Protein AF-A0A4Q5QX23-F1 (afdb_monomer_lite)

Radius of gyration: 16.17 Å; chains: 1; bounding box: 40×39×42 Å

Sequence (137 aa):
MLAEAEIDPQRINDAMDRRIRMRQGGMLAQDHFPRLLAKVTGMRVNVLRRRNRYLLLEADVRGTIYREVGRTKCDFLCPGTLSPATQIAARGKALNEVISHGVLGPFMGGVTIESPSDAWDGAVAFNLQPRWQRFGE

Structure (mmCIF, N/CA/C/O backbone):
data_AF-A0A4Q5QX23-F1
#
_entry.id   AF-A0A4Q5QX23-F1
#
loop_
_atom_site.group_PDB
_atom_site.id
_atom_site.type_symbol
_atom_site.label_atom_id
_atom_site.label_alt_id
_atom_site.label_comp_id
_atom_site.label_asym_id
_atom_site.label_entity_id
_atom_site.label_seq_id
_atom_site.pdbx_PDB_ins_code
_atom_site.Cartn_x
_atom_site.Cartn_y
_atom_site.Cartn_z
_atom_site.occupancy
_atom_site.B_iso_or_equiv
_atom_site.auth_seq_id
_atom_site.auth_comp_id
_atom_site.auth_asym_id
_atom_site.auth_atom_id
_atom_site.pdbx_PDB_model_num
ATOM 1 N N . MET A 1 1 ? -9.864 -14.025 -22.621 1.00 34.09 1 MET A N 1
ATOM 2 C CA . MET A 1 1 ? -8.492 -14.432 -22.260 1.00 34.09 1 MET A CA 1
ATOM 3 C C . MET A 1 1 ? -7.659 -13.171 -22.145 1.00 34.09 1 MET A C 1
ATOM 5 O O . MET A 1 1 ? -7.313 -12.594 -23.166 1.00 34.09 1 MET A O 1
ATOM 9 N N . LEU A 1 2 ? -7.454 -12.673 -20.923 1.00 34.34 2 LEU A N 1
ATOM 10 C CA . LEU A 1 2 ? -6.465 -11.627 -20.667 1.00 34.34 2 LEU A CA 1
ATOM 11 C C . LEU A 1 2 ? -5.114 -12.288 -20.916 1.00 34.34 2 LEU A C 1
ATOM 13 O O . LEU A 1 2 ? -4.707 -13.125 -20.118 1.00 34.34 2 LEU A O 1
ATOM 17 N N . ALA A 1 3 ? -4.497 -12.001 -22.064 1.00 39.31 3 ALA A N 1
ATOM 18 C CA . ALA A 1 3 ? -3.101 -12.332 -22.281 1.00 39.31 3 ALA A CA 1
ATOM 19 C C . ALA A 1 3 ? -2.350 -11.804 -21.061 1.00 39.31 3 ALA A C 1
ATOM 21 O O . ALA A 1 3 ? -2.435 -10.607 -20.768 1.00 39.31 3 ALA A O 1
ATOM 22 N N . GLU A 1 4 ? -1.743 -12.717 -20.307 1.00 47.53 4 GLU A N 1
ATOM 23 C CA . GLU A 1 4 ? -0.841 -12.399 -19.216 1.00 47.53 4 GLU A CA 1
ATOM 24 C C . GLU A 1 4 ? 0.088 -11.324 -19.753 1.00 47.53 4 GLU A C 1
ATOM 26 O O . GLU A 1 4 ? 0.879 -11.553 -20.666 1.00 47.53 4 GLU A O 1
ATOM 31 N N . ALA A 1 5 ? -0.070 -10.095 -19.276 1.00 53.62 5 ALA A N 1
ATOM 32 C CA . ALA A 1 5 ? 0.990 -9.144 -19.478 1.00 53.62 5 ALA A CA 1
ATOM 33 C C . ALA A 1 5 ? 2.169 -9.750 -18.732 1.00 53.62 5 ALA A C 1
ATOM 35 O O . ALA A 1 5 ? 2.172 -9.768 -17.500 1.00 53.62 5 ALA A O 1
ATOM 36 N N . GLU A 1 6 ? 3.109 -10.310 -19.484 1.00 64.69 6 GLU A N 1
ATOM 37 C CA . GLU A 1 6 ? 4.372 -10.825 -18.981 1.00 64.69 6 GLU A CA 1
ATOM 38 C C . GLU A 1 6 ? 5.167 -9.640 -18.430 1.00 64.69 6 GLU A C 1
ATOM 40 O O . GLU A 1 6 ? 6.061 -9.063 -19.057 1.00 64.69 6 GLU A O 1
ATOM 45 N N . ILE A 1 7 ? 4.778 -9.201 -17.239 1.00 71.81 7 ILE A N 1
ATOM 46 C CA . ILE A 1 7 ? 5.578 -8.322 -16.416 1.00 71.81 7 ILE A CA 1
ATOM 47 C C . ILE A 1 7 ? 6.711 -9.199 -15.910 1.00 71.81 7 ILE A C 1
ATOM 49 O O . ILE A 1 7 ? 6.602 -9.820 -14.859 1.00 71.81 7 ILE A O 1
ATOM 53 N N . ASP A 1 8 ? 7.781 -9.268 -16.696 1.00 82.94 8 ASP A N 1
ATOM 54 C CA . ASP A 1 8 ? 8.997 -9.969 -16.309 1.00 82.94 8 ASP A CA 1
ATOM 55 C C . ASP A 1 8 ? 9.618 -9.277 -15.077 1.00 82.94 8 ASP A C 1
ATOM 57 O O . ASP A 1 8 ? 10.075 -8.124 -15.175 1.00 82.94 8 ASP A O 1
ATOM 61 N N . PRO A 1 9 ? 9.664 -9.953 -13.912 1.00 81.12 9 PRO A N 1
ATOM 62 C CA . PRO A 1 9 ? 10.258 -9.399 -12.701 1.00 81.12 9 PRO A CA 1
ATOM 63 C C . PRO A 1 9 ? 11.730 -9.014 -12.885 1.00 81.12 9 PRO A C 1
ATOM 65 O O . PRO A 1 9 ? 12.194 -8.048 -12.267 1.00 81.12 9 PRO A O 1
ATOM 68 N N . GLN A 1 10 ? 12.467 -9.712 -13.756 1.00 85.25 10 GLN A N 1
ATOM 69 C CA . GLN A 1 10 ? 13.876 -9.421 -13.999 1.00 85.25 10 GLN A CA 1
ATOM 70 C C . GLN A 1 10 ? 14.056 -8.060 -14.678 1.00 85.25 10 GLN A C 1
ATOM 72 O O . GLN A 1 10 ? 14.926 -7.282 -14.286 1.00 85.25 10 GLN A O 1
ATOM 77 N N . ARG A 1 11 ? 13.168 -7.693 -15.608 1.00 89.06 11 ARG A N 1
ATOM 78 C CA . ARG A 1 11 ? 13.201 -6.369 -16.254 1.00 89.06 11 ARG A CA 1
ATOM 79 C C . ARG A 1 11 ?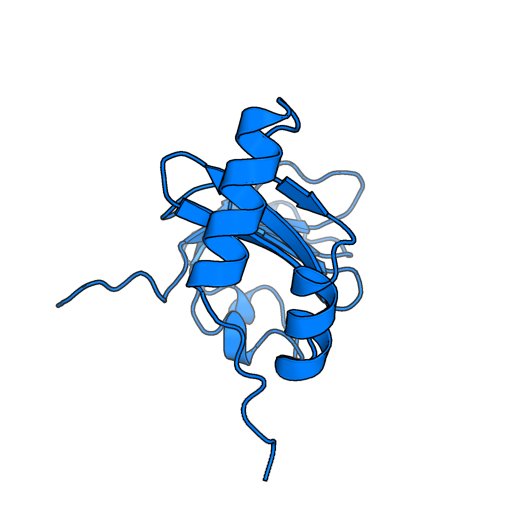 12.966 -5.226 -15.272 1.00 89.06 11 ARG A C 1
ATOM 81 O O . ARG A 1 11 ? 13.596 -4.172 -15.407 1.00 89.06 11 ARG A O 1
ATOM 88 N N . ILE A 1 12 ? 12.084 -5.422 -14.290 1.00 87.94 12 ILE A N 1
ATOM 89 C CA . ILE A 1 12 ? 11.885 -4.454 -13.201 1.00 87.94 12 ILE A CA 1
ATOM 90 C C . ILE A 1 12 ? 13.162 -4.359 -12.366 1.00 87.94 12 ILE A C 1
ATOM 92 O O . ILE A 1 12 ? 13.612 -3.252 -12.055 1.00 87.94 12 ILE A O 1
ATOM 96 N N . ASN A 1 13 ? 13.771 -5.502 -12.039 1.00 88.00 13 ASN A N 1
ATOM 97 C CA . ASN A 1 13 ? 14.998 -5.5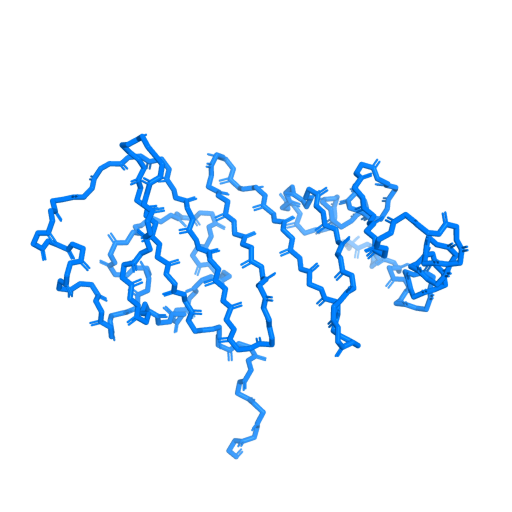35 -11.256 1.00 88.00 13 ASN A CA 1
ATOM 98 C C . ASN A 1 13 ? 16.142 -4.784 -11.946 1.00 88.00 13 ASN A C 1
ATOM 100 O O . ASN A 1 13 ? 16.728 -3.885 -11.340 1.00 88.00 13 ASN A O 1
ATOM 104 N N . ASP A 1 14 ? 16.378 -5.054 -13.226 1.00 90.50 14 ASP A N 1
ATOM 105 C CA . ASP A 1 14 ? 17.420 -4.391 -14.009 1.00 90.50 14 ASP A CA 1
ATOM 106 C C . ASP A 1 14 ? 17.191 -2.878 -14.108 1.00 90.50 14 ASP A C 1
ATOM 108 O O . ASP A 1 14 ? 18.134 -2.081 -14.046 1.00 90.50 14 ASP A O 1
ATOM 112 N N . ALA A 1 15 ? 15.932 -2.454 -14.259 1.00 90.50 15 ALA A N 1
ATOM 113 C CA . ALA A 1 15 ? 15.575 -1.040 -14.284 1.00 90.50 15 ALA A CA 1
ATOM 114 C C . ALA A 1 15 ? 15.870 -0.351 -12.943 1.00 90.50 15 ALA A C 1
ATOM 116 O O . ALA A 1 15 ? 16.431 0.750 -12.934 1.00 90.50 15 ALA A O 1
ATOM 117 N N . MET A 1 16 ? 15.566 -1.009 -11.821 1.00 90.44 16 MET A N 1
ATOM 118 C CA . MET A 1 16 ? 15.918 -0.521 -10.485 1.00 90.44 16 MET A CA 1
ATOM 119 C C . MET A 1 16 ? 17.434 -0.415 -10.306 1.00 90.44 16 MET A C 1
ATOM 121 O O . MET A 1 16 ? 17.926 0.620 -9.853 1.00 90.44 16 MET A O 1
ATOM 125 N N . ASP A 1 17 ? 18.188 -1.434 -10.717 1.00 89.88 17 ASP A N 1
ATOM 126 C CA . ASP A 1 17 ? 19.652 -1.434 -10.616 1.00 89.88 17 ASP A CA 1
ATOM 127 C C . ASP A 1 17 ? 20.295 -0.348 -11.485 1.00 89.88 17 ASP A C 1
ATOM 129 O O . ASP A 1 17 ? 21.276 0.287 -11.085 1.00 89.88 17 ASP A O 1
ATOM 133 N N . ARG A 1 18 ? 19.722 -0.053 -12.658 1.00 89.75 18 ARG A N 1
ATOM 134 C CA . ARG A 1 18 ? 20.110 1.128 -13.447 1.00 89.75 18 ARG A CA 1
ATOM 135 C C . ARG A 1 18 ? 19.849 2.433 -12.685 1.00 89.75 18 ARG A C 1
ATOM 137 O O . ARG A 1 18 ? 20.762 3.248 -12.581 1.00 89.75 18 ARG A O 1
ATOM 144 N N . ARG A 1 19 ? 18.658 2.634 -12.105 1.00 89.19 19 ARG A N 1
ATOM 145 C CA . ARG A 1 19 ? 18.325 3.852 -11.329 1.00 89.19 19 ARG A CA 1
ATOM 146 C C . ARG A 1 19 ? 19.242 4.048 -10.120 1.00 89.19 19 ARG A C 1
ATOM 148 O O . ARG A 1 19 ? 19.661 5.173 -9.851 1.00 89.19 19 ARG A O 1
ATOM 155 N N . ILE A 1 20 ? 19.574 2.971 -9.406 1.00 86.50 20 ILE A N 1
ATOM 156 C CA . ILE A 1 20 ? 20.495 3.010 -8.259 1.00 86.50 20 ILE A CA 1
ATOM 157 C C . ILE A 1 20 ? 21.893 3.440 -8.707 1.00 86.50 20 ILE A C 1
ATOM 159 O O . ILE A 1 20 ? 22.465 4.347 -8.104 1.00 86.50 20 ILE A O 1
ATOM 163 N N . ARG A 1 21 ? 22.415 2.864 -9.800 1.00 87.25 21 ARG A N 1
ATOM 164 C CA . ARG A 1 21 ? 23.710 3.270 -10.377 1.00 87.25 21 ARG A CA 1
ATOM 165 C C . ARG A 1 21 ? 23.735 4.744 -10.783 1.00 87.25 21 ARG A C 1
ATOM 167 O O . ARG A 1 21 ? 24.744 5.410 -10.590 1.00 87.25 21 ARG A O 1
ATOM 174 N N . MET A 1 22 ? 22.606 5.273 -11.254 1.00 86.81 22 MET A N 1
ATOM 175 C CA . MET A 1 22 ? 22.434 6.696 -11.572 1.00 86.81 22 MET A CA 1
ATOM 176 C C . MET A 1 22 ? 22.181 7.589 -10.341 1.00 86.81 22 MET A C 1
ATOM 178 O O . MET A 1 22 ? 21.897 8.772 -10.503 1.00 86.81 22 MET A O 1
ATOM 182 N N . ARG A 1 23 ? 22.254 7.053 -9.113 1.00 81.56 23 ARG A N 1
ATOM 183 C CA . ARG A 1 23 ? 21.961 7.756 -7.846 1.00 81.56 23 ARG A CA 1
ATOM 184 C C . ARG A 1 23 ? 20.543 8.344 -7.757 1.00 81.56 23 ARG A C 1
ATOM 186 O O . ARG A 1 23 ? 20.295 9.257 -6.980 1.00 81.56 23 ARG A O 1
ATOM 193 N N . GLN A 1 24 ? 19.583 7.772 -8.484 1.00 77.69 24 GLN A N 1
ATOM 194 C CA . GLN A 1 24 ? 18.179 8.211 -8.509 1.00 77.69 24 GLN A CA 1
ATOM 195 C C . GLN A 1 24 ? 17.289 7.460 -7.495 1.00 77.69 24 GLN A C 1
ATOM 197 O O . GLN A 1 24 ? 16.084 7.325 -7.687 1.00 77.69 24 GLN A O 1
ATOM 202 N N . GLY A 1 25 ? 17.872 6.920 -6.418 1.00 78.56 25 GLY A N 1
ATOM 203 C CA . GLY A 1 25 ? 17.117 6.400 -5.268 1.00 78.56 25 GLY A CA 1
ATOM 204 C C . GLY A 1 25 ? 16.380 5.064 -5.454 1.00 78.56 25 GLY A C 1
ATOM 205 O O . GLY A 1 25 ? 15.602 4.695 -4.577 1.00 78.56 25 GLY A O 1
ATOM 206 N N . GLY A 1 26 ? 16.616 4.328 -6.551 1.00 84.06 26 GLY A N 1
ATOM 207 C CA . GLY A 1 26 ? 15.999 3.012 -6.786 1.00 84.06 26 GLY A CA 1
ATOM 208 C C . GLY A 1 26 ? 14.474 3.067 -6.873 1.00 84.06 26 GLY A C 1
ATOM 209 O O . GLY A 1 26 ? 13.788 2.220 -6.304 1.00 84.06 26 GLY A O 1
ATOM 210 N N . MET A 1 27 ? 13.951 4.102 -7.530 1.00 90.44 27 MET A N 1
ATOM 211 C CA . MET A 1 27 ? 12.524 4.362 -7.677 1.00 90.44 27 MET A CA 1
ATOM 212 C C . MET A 1 27 ? 12.146 4.432 -9.159 1.00 90.44 27 MET A C 1
ATOM 214 O O . MET A 1 27 ? 12.852 5.053 -9.956 1.00 90.44 27 MET A O 1
ATOM 218 N N . LEU A 1 28 ? 11.020 3.814 -9.510 1.00 89.56 28 LEU A N 1
ATOM 219 C CA . LEU A 1 28 ? 10.389 3.879 -10.825 1.00 89.56 28 LEU A CA 1
ATOM 220 C C . LEU A 1 28 ? 9.033 4.568 -10.661 1.00 89.56 28 LEU A C 1
ATOM 222 O O . LEU A 1 28 ? 8.011 3.920 -10.433 1.00 89.56 28 LEU A O 1
ATOM 226 N N . ALA A 1 29 ? 9.045 5.898 -10.722 1.00 85.62 29 ALA A N 1
ATOM 227 C CA . ALA A 1 29 ? 7.848 6.732 -10.713 1.00 85.62 29 ALA A CA 1
ATOM 228 C C . ALA A 1 29 ? 7.559 7.192 -12.145 1.00 85.62 29 ALA A C 1
ATOM 230 O O . ALA A 1 29 ? 8.476 7.590 -12.862 1.00 85.62 29 ALA A O 1
ATOM 231 N N . GLN A 1 30 ? 6.295 7.124 -12.573 1.00 81.44 30 GLN A N 1
ATOM 232 C CA . GLN A 1 30 ? 5.850 7.493 -13.932 1.00 81.44 30 GLN A CA 1
ATOM 233 C C . GLN A 1 30 ? 6.456 6.670 -15.092 1.00 81.44 30 GLN A C 1
ATOM 235 O O . GLN A 1 30 ? 6.134 6.934 -16.254 1.00 81.44 30 GLN A O 1
ATOM 240 N N . ASP A 1 31 ? 7.270 5.658 -14.783 1.00 85.44 31 ASP A N 1
ATOM 241 C CA . ASP A 1 31 ? 7.854 4.705 -15.725 1.00 85.44 31 ASP A CA 1
ATOM 242 C C . ASP A 1 31 ? 6.796 3.811 -16.397 1.00 85.44 31 ASP A C 1
ATOM 244 O O . ASP A 1 31 ? 5.641 3.711 -15.970 1.00 85.44 31 ASP A O 1
ATOM 248 N N . HIS A 1 32 ? 7.207 3.107 -17.456 1.00 85.81 32 HIS A N 1
ATOM 249 C CA . HIS A 1 32 ? 6.327 2.177 -18.167 1.00 85.81 32 HIS A CA 1
ATOM 250 C C . HIS A 1 32 ? 5.852 1.006 -17.291 1.00 85.81 32 HIS A C 1
ATOM 252 O O . HIS A 1 32 ? 4.743 0.527 -17.502 1.00 85.81 32 HIS A O 1
ATOM 258 N N . PHE A 1 33 ? 6.636 0.575 -16.293 1.00 89.00 33 PHE A N 1
ATOM 259 C CA . PHE A 1 33 ? 6.274 -0.540 -15.408 1.00 89.00 33 PHE A CA 1
ATOM 260 C C . PHE A 1 33 ? 5.061 -0.233 -14.507 1.00 89.00 33 PHE A C 1
ATOM 262 O O . PHE A 1 33 ? 4.103 -1.000 -14.577 1.00 89.00 33 PHE A O 1
ATOM 269 N N . PRO A 1 34 ? 5.009 0.882 -13.737 1.00 87.50 34 PRO A N 1
ATOM 270 C CA . PRO A 1 34 ? 3.781 1.315 -13.060 1.00 87.50 34 PRO A CA 1
ATOM 271 C C . PRO A 1 34 ? 2.547 1.367 -13.973 1.00 87.50 34 PRO A C 1
ATOM 273 O O . PRO A 1 34 ? 1.479 0.872 -13.621 1.00 87.50 34 PRO A O 1
ATOM 276 N N . ARG A 1 35 ? 2.694 1.911 -15.190 1.00 86.25 35 ARG A N 1
ATOM 277 C CA . ARG A 1 35 ? 1.587 2.003 -16.159 1.00 86.25 35 ARG A CA 1
ATOM 278 C C . ARG A 1 35 ? 1.142 0.632 -16.664 1.00 86.25 35 ARG A C 1
ATOM 280 O O . ARG A 1 35 ? -0.048 0.423 -16.873 1.00 86.25 35 ARG A O 1
ATOM 287 N N . LEU A 1 36 ? 2.086 -0.281 -16.887 1.00 84.81 36 LEU A N 1
ATOM 288 C CA . LEU A 1 36 ? 1.802 -1.647 -17.310 1.00 84.81 36 LEU A CA 1
ATOM 289 C C . LEU A 1 36 ? 1.068 -2.403 -16.203 1.00 84.81 36 LEU A C 1
ATOM 291 O O . LEU A 1 36 ? 0.014 -2.963 -16.477 1.00 84.81 36 LEU A O 1
ATOM 295 N N . LEU A 1 37 ? 1.549 -2.325 -14.958 1.00 81.00 37 LEU A N 1
ATOM 296 C CA . LEU A 1 37 ? 0.848 -2.882 -13.798 1.00 81.00 37 LEU A CA 1
ATOM 297 C C . LEU A 1 37 ? -0.588 -2.364 -13.727 1.00 81.00 37 LEU A C 1
ATOM 299 O O . LEU A 1 37 ? -1.505 -3.164 -13.605 1.00 81.00 37 LEU A O 1
ATOM 303 N N . ALA A 1 38 ? -0.797 -1.059 -13.915 1.00 82.00 38 ALA A N 1
ATOM 304 C CA . ALA A 1 38 ? -2.138 -0.486 -13.894 1.00 82.00 38 ALA A CA 1
ATOM 305 C C . ALA A 1 38 ? -3.069 -1.019 -14.988 1.00 82.00 38 ALA A C 1
ATOM 307 O O . ALA A 1 38 ? -4.259 -1.201 -14.739 1.00 82.00 38 ALA A O 1
ATOM 308 N N . LYS A 1 39 ? -2.548 -1.314 -16.185 1.00 81.12 39 LYS A N 1
ATOM 309 C CA . LYS A 1 39 ? -3.340 -1.939 -17.258 1.00 81.12 39 LYS A CA 1
ATOM 310 C C . LYS A 1 39 ? -3.765 -3.368 -16.922 1.00 81.12 39 LYS A C 1
ATOM 312 O O . LYS A 1 39 ? -4.809 -3.806 -17.388 1.00 81.12 39 LYS A O 1
ATOM 317 N N . VAL A 1 40 ? -2.952 -4.081 -16.149 1.00 77.44 40 VAL A N 1
ATOM 318 C CA . VAL A 1 40 ? -3.139 -5.506 -15.839 1.00 77.44 40 VAL A CA 1
ATOM 319 C C . VAL A 1 40 ? -4.025 -5.693 -14.623 1.00 77.44 40 VAL A C 1
ATOM 321 O O . VAL A 1 40 ? -4.929 -6.520 -14.632 1.00 77.44 40 VAL A O 1
ATOM 324 N N . THR A 1 41 ? -3.768 -4.916 -13.574 1.00 72.69 41 THR A N 1
ATOM 325 C CA . THR A 1 41 ? -4.466 -5.033 -12.292 1.00 72.69 41 THR A CA 1
ATOM 326 C C . THR A 1 41 ? -5.687 -4.123 -12.205 1.00 72.69 41 THR A C 1
ATOM 328 O O . THR A 1 41 ? -6.494 -4.269 -11.292 1.00 72.69 41 THR A O 1
ATOM 331 N N . GLY A 1 42 ? -5.814 -3.144 -13.107 1.00 73.06 42 GLY A N 1
ATOM 332 C CA . GLY A 1 42 ? -6.810 -2.076 -13.009 1.00 73.06 42 GLY A CA 1
ATOM 333 C C . GLY A 1 42 ? -6.535 -1.072 -11.881 1.00 73.06 42 GLY A C 1
ATOM 334 O O . GLY A 1 42 ? -7.302 -0.125 -11.709 1.00 73.06 42 GLY A O 1
ATOM 335 N N . MET A 1 43 ? -5.450 -1.243 -11.115 1.00 75.56 43 MET A N 1
ATOM 336 C CA . MET A 1 43 ? -5.066 -0.358 -10.012 1.00 75.56 43 MET A CA 1
ATOM 337 C C . MET A 1 43 ? -4.017 0.645 -10.475 1.00 75.56 43 MET A C 1
ATOM 339 O O . MET A 1 43 ? -2.983 0.258 -11.016 1.00 75.56 43 MET A O 1
ATOM 343 N N . ARG A 1 44 ? -4.215 1.941 -10.216 1.00 84.12 44 ARG A N 1
ATOM 344 C CA . ARG A 1 44 ? -3.219 2.952 -10.580 1.00 84.12 44 ARG A CA 1
ATOM 345 C C . ARG A 1 44 ? -2.004 2.841 -9.659 1.00 84.12 44 ARG A C 1
ATOM 347 O O . ARG A 1 44 ? -1.951 3.425 -8.582 1.00 84.12 44 ARG A O 1
ATOM 354 N N . VAL A 1 45 ? -1.001 2.103 -10.116 1.00 85.69 45 VAL A N 1
ATOM 355 C CA . VAL A 1 45 ? 0.318 2.070 -9.490 1.00 85.69 45 VAL A CA 1
ATOM 356 C C . VAL A 1 45 ? 1.030 3.384 -9.785 1.00 85.69 45 VAL A C 1
ATOM 358 O O . VAL A 1 45 ? 1.257 3.730 -10.946 1.00 85.69 45 VAL A O 1
ATOM 361 N N . ASN A 1 46 ? 1.383 4.121 -8.737 1.00 88.06 46 ASN A N 1
ATOM 362 C CA . ASN A 1 46 ? 2.072 5.403 -8.859 1.00 88.06 46 ASN A CA 1
ATOM 363 C C . ASN A 1 46 ? 3.587 5.218 -8.844 1.00 88.06 46 ASN A C 1
ATOM 365 O O . ASN A 1 46 ? 4.305 5.842 -9.634 1.00 88.06 46 ASN A O 1
ATOM 369 N N . VAL A 1 47 ? 4.066 4.356 -7.946 1.00 90.88 47 VAL A N 1
ATOM 370 C CA . VAL A 1 47 ? 5.491 4.182 -7.680 1.00 90.88 47 VAL A CA 1
ATOM 371 C C . VAL A 1 47 ? 5.802 2.717 -7.409 1.00 90.88 47 VAL A C 1
ATOM 373 O O . VAL A 1 47 ? 5.106 2.044 -6.653 1.00 90.88 47 VAL A O 1
ATOM 376 N N . LEU A 1 48 ? 6.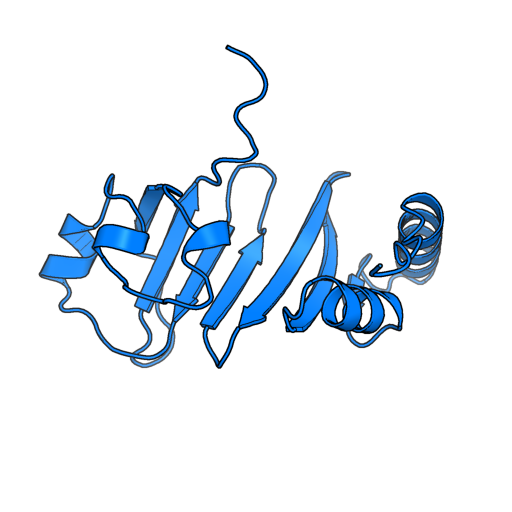905 2.249 -7.988 1.00 90.19 48 LEU A N 1
ATOM 377 C CA . LEU A 1 48 ? 7.642 1.094 -7.487 1.00 90.19 48 LEU A CA 1
ATOM 378 C C . LEU A 1 48 ? 8.955 1.589 -6.889 1.00 90.19 48 LEU A C 1
ATOM 380 O O . LEU A 1 48 ? 9.629 2.435 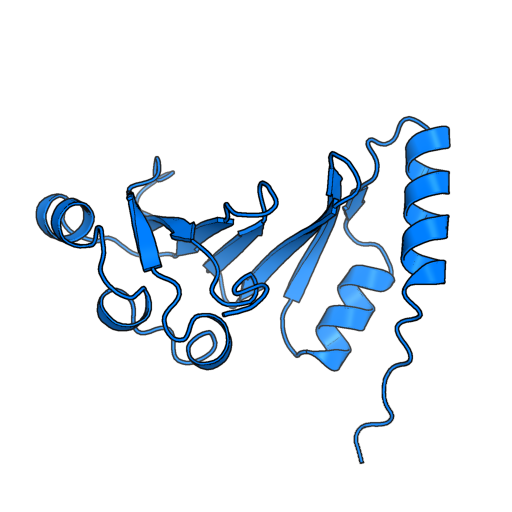-7.484 1.00 90.19 48 LEU A O 1
ATOM 384 N N . ARG A 1 49 ? 9.355 1.058 -5.738 1.00 90.44 49 ARG A N 1
ATOM 385 C CA . ARG A 1 49 ? 10.600 1.446 -5.070 1.00 90.44 49 ARG A CA 1
ATOM 386 C C . ARG A 1 49 ? 11.326 0.235 -4.518 1.00 90.44 49 ARG A C 1
ATOM 388 O O . ARG A 1 49 ? 10.706 -0.641 -3.931 1.00 90.44 49 ARG A O 1
ATOM 395 N N . ARG A 1 50 ? 12.652 0.206 -4.634 1.00 87.38 50 ARG A N 1
ATOM 396 C CA . ARG A 1 50 ? 13.479 -0.795 -3.956 1.00 87.38 50 ARG A CA 1
ATOM 397 C C . ARG A 1 50 ? 13.994 -0.264 -2.617 1.00 87.38 50 ARG A C 1
ATOM 399 O O . ARG A 1 50 ? 14.643 0.780 -2.566 1.00 87.38 50 ARG A O 1
ATOM 406 N N . ARG A 1 51 ? 13.756 -1.006 -1.531 1.00 83.88 51 ARG A N 1
ATOM 407 C CA . ARG A 1 51 ? 14.292 -0.717 -0.188 1.00 83.88 51 ARG A CA 1
ATOM 408 C C . ARG A 1 51 ? 14.717 -2.012 0.493 1.00 83.88 51 ARG A C 1
ATOM 410 O O . ARG A 1 51 ? 13.925 -2.939 0.584 1.00 83.88 51 ARG A O 1
ATOM 417 N N . ASN A 1 52 ? 15.954 -2.083 0.990 1.00 80.00 52 ASN A N 1
ATOM 418 C CA . ASN A 1 52 ? 16.487 -3.249 1.714 1.00 80.00 52 ASN A CA 1
ATOM 419 C C . ASN A 1 52 ? 16.220 -4.597 1.006 1.00 80.00 52 ASN A C 1
ATOM 421 O O . ASN A 1 52 ? 15.846 -5.568 1.651 1.00 80.00 52 ASN A O 1
ATOM 425 N N . ARG A 1 53 ? 16.421 -4.642 -0.323 1.00 79.25 53 ARG A N 1
ATOM 426 C CA . ARG A 1 53 ? 16.151 -5.783 -1.235 1.00 79.25 53 ARG A CA 1
ATOM 427 C C . ARG A 1 53 ? 14.677 -6.083 -1.531 1.00 79.25 53 ARG A C 1
ATOM 429 O O . ARG A 1 53 ? 14.407 -6.918 -2.385 1.00 79.25 53 ARG A O 1
ATOM 436 N N . TYR A 1 54 ? 13.742 -5.380 -0.906 1.00 80.00 54 TYR A N 1
ATOM 437 C CA . TYR A 1 54 ? 12.317 -5.513 -1.187 1.00 80.00 54 TYR A CA 1
ATOM 438 C C . TYR A 1 54 ? 11.893 -4.549 -2.287 1.00 80.00 54 TYR A C 1
ATOM 440 O O . TYR A 1 54 ? 12.348 -3.401 -2.319 1.00 80.00 54 TYR A O 1
ATOM 448 N N . LEU A 1 55 ? 11.023 -5.023 -3.174 1.00 84.50 55 LEU A N 1
ATOM 449 C CA . LEU A 1 55 ? 10.246 -4.165 -4.054 1.00 84.50 55 LEU A CA 1
ATOM 450 C C . LEU A 1 55 ? 8.988 -3.758 -3.288 1.00 84.50 55 LEU A C 1
ATOM 452 O O . LEU A 1 55 ? 8.272 -4.622 -2.798 1.00 84.50 55 LEU A O 1
ATOM 456 N N . LEU A 1 56 ? 8.785 -2.456 -3.150 1.00 87.19 56 LEU A N 1
ATOM 457 C CA . LEU A 1 56 ? 7.680 -1.843 -2.432 1.00 87.19 56 LEU A CA 1
ATOM 458 C C . LEU A 1 56 ? 6.829 -1.044 -3.416 1.00 87.19 56 LEU A C 1
ATOM 460 O O . LEU A 1 56 ? 7.363 -0.340 -4.284 1.00 87.19 56 LEU A O 1
ATOM 464 N N . LEU A 1 57 ? 5.519 -1.152 -3.262 1.00 87.19 57 LEU A N 1
ATOM 465 C CA . LEU A 1 57 ? 4.519 -0.515 -4.104 1.00 87.19 57 LEU A CA 1
ATOM 466 C C . LEU A 1 57 ? 3.894 0.712 -3.426 1.00 87.19 57 LEU A C 1
ATOM 468 O O . LEU A 1 57 ? 3.590 0.692 -2.236 1.00 87.19 57 LEU A O 1
ATOM 472 N N . GLU A 1 58 ? 3.607 1.747 -4.212 1.00 89.06 58 GLU A N 1
ATOM 473 C CA . GLU A 1 58 ? 2.589 2.746 -3.881 1.00 89.06 58 GLU A CA 1
ATOM 474 C C . GLU A 1 58 ? 1.526 2.784 -4.982 1.00 89.06 58 GLU A C 1
ATOM 476 O O . GLU A 1 58 ? 1.844 2.931 -6.170 1.00 89.06 58 GLU A O 1
ATOM 481 N N . ALA A 1 59 ? 0.263 2.678 -4.583 1.00 86.00 59 ALA A N 1
ATOM 482 C CA . ALA A 1 59 ? -0.884 2.694 -5.475 1.00 86.00 59 ALA A CA 1
ATOM 483 C C . ALA A 1 59 ? -1.936 3.699 -4.997 1.00 86.00 59 ALA A C 1
ATOM 485 O O . ALA A 1 59 ? -2.184 3.834 -3.801 1.00 86.00 59 ALA A O 1
ATOM 486 N N . ASP A 1 60 ? -2.569 4.371 -5.954 1.00 84.25 60 ASP A N 1
ATOM 487 C CA . ASP A 1 60 ? -3.774 5.169 -5.749 1.00 84.25 60 ASP A CA 1
ATOM 488 C C . ASP A 1 60 ? -4.966 4.397 -6.304 1.00 84.25 60 ASP A C 1
ATOM 490 O O . ASP A 1 60 ? -4.974 3.931 -7.448 1.00 84.25 60 ASP A O 1
ATOM 494 N N . VAL A 1 61 ? -5.993 4.265 -5.480 1.00 76.19 61 VAL A N 1
ATOM 495 C CA . VAL A 1 61 ? -7.279 3.728 -5.886 1.00 76.19 61 VAL A CA 1
ATOM 496 C C . VAL A 1 61 ? -8.358 4.737 -5.533 1.00 76.19 61 VAL A C 1
ATOM 498 O O . VAL A 1 61 ? -8.904 4.733 -4.434 1.00 76.19 61 VAL A O 1
ATOM 501 N N . ARG A 1 62 ? -8.695 5.582 -6.515 1.00 75.44 62 ARG A N 1
ATOM 502 C CA . ARG A 1 62 ? -9.766 6.591 -6.431 1.00 75.44 62 ARG A CA 1
ATOM 503 C C . ARG A 1 62 ? -9.557 7.589 -5.281 1.00 75.44 62 ARG A C 1
ATOM 505 O O . ARG A 1 62 ? -10.509 7.943 -4.593 1.00 75.44 62 ARG A O 1
ATOM 512 N N . GLY A 1 63 ? -8.319 8.039 -5.084 1.00 78.00 63 GLY A N 1
ATOM 513 C CA . GLY A 1 63 ? -7.948 8.987 -4.029 1.00 78.00 63 GLY A CA 1
ATOM 514 C C . GLY A 1 63 ? -7.542 8.324 -2.713 1.00 78.00 63 GLY A C 1
ATOM 515 O O . GLY A 1 63 ? -7.039 9.005 -1.824 1.00 78.00 63 GLY A O 1
ATOM 516 N N . THR A 1 64 ? -7.705 7.006 -2.586 1.00 81.31 64 THR A N 1
ATOM 517 C CA . THR A 1 64 ? -7.130 6.226 -1.489 1.00 81.31 64 THR A CA 1
ATOM 518 C C . THR A 1 64 ? -5.720 5.786 -1.848 1.00 81.31 64 THR A C 1
ATOM 520 O O . THR A 1 64 ? -5.519 5.122 -2.862 1.00 81.31 64 THR A O 1
ATOM 523 N N . ILE A 1 65 ? -4.747 6.117 -1.007 1.00 86.19 65 ILE A N 1
ATOM 524 C CA . ILE A 1 65 ? -3.353 5.731 -1.187 1.00 86.19 65 ILE A CA 1
ATOM 525 C C . ILE A 1 65 ? -3.055 4.515 -0.318 1.00 86.19 65 ILE A C 1
ATOM 527 O O . ILE A 1 65 ? -3.256 4.525 0.896 1.00 86.19 65 ILE A O 1
ATOM 531 N N . TYR A 1 66 ? -2.529 3.481 -0.959 1.00 85.50 66 TYR A N 1
ATOM 532 C CA . TYR A 1 66 ? -1.926 2.330 -0.312 1.00 85.50 66 TYR A CA 1
ATOM 533 C C . TYR A 1 66 ? -0.421 2.346 -0.581 1.00 85.50 66 TYR A C 1
ATOM 535 O O . TYR A 1 66 ? 0.002 2.442 -1.737 1.00 85.50 66 TYR A O 1
ATOM 543 N N . ARG A 1 67 ? 0.392 2.252 0.472 1.00 87.88 67 ARG A N 1
ATOM 544 C CA . ARG A 1 67 ? 1.854 2.324 0.382 1.00 87.88 67 ARG A CA 1
ATOM 545 C C . ARG A 1 67 ? 2.504 1.215 1.193 1.00 87.88 67 ARG A C 1
ATOM 547 O O . ARG A 1 67 ? 2.289 1.108 2.393 1.00 87.88 67 ARG A O 1
ATOM 554 N N . GLU A 1 68 ? 3.395 0.453 0.581 1.00 87.00 68 GLU A N 1
ATOM 555 C CA . GLU A 1 68 ? 4.286 -0.455 1.299 1.00 87.00 68 GLU A CA 1
ATOM 556 C C . GLU A 1 68 ? 5.522 0.314 1.793 1.00 87.00 68 GLU A C 1
ATOM 558 O O . GLU A 1 68 ? 6.252 0.935 1.018 1.00 87.00 68 GLU A O 1
ATOM 563 N N . VAL A 1 69 ? 5.767 0.296 3.105 1.00 85.50 69 VAL A N 1
ATOM 564 C CA . VAL A 1 69 ? 6.866 1.053 3.743 1.00 85.50 69 VAL A CA 1
ATOM 565 C C . VAL A 1 69 ? 8.046 0.148 4.085 1.00 85.50 69 VAL A C 1
ATOM 567 O O . VAL A 1 69 ? 9.213 0.571 4.078 1.00 85.50 69 VAL A O 1
ATOM 570 N N . GLY A 1 70 ? 7.742 -1.112 4.368 1.00 83.12 70 GLY A N 1
ATOM 571 C CA . GLY A 1 70 ? 8.692 -2.182 4.602 1.00 83.12 70 GLY A CA 1
ATOM 572 C C . GLY A 1 70 ? 8.048 -3.518 4.274 1.00 83.12 70 GLY A C 1
ATOM 573 O O . GLY A 1 70 ? 6.964 -3.563 3.705 1.00 83.12 70 GLY A O 1
ATOM 574 N N . ARG A 1 71 ? 8.712 -4.610 4.663 1.00 77.25 71 ARG A N 1
ATOM 575 C CA . ARG A 1 71 ? 8.174 -5.955 4.457 1.00 77.25 71 ARG A CA 1
ATOM 576 C C . ARG A 1 71 ? 6.817 -6.072 5.158 1.00 77.25 71 ARG A C 1
ATOM 578 O O . ARG A 1 71 ? 5.806 -6.178 4.491 1.00 77.25 71 ARG A O 1
ATOM 585 N N . THR A 1 72 ? 6.773 -5.938 6.474 1.00 80.75 72 THR A N 1
ATOM 586 C CA . THR A 1 72 ? 5.564 -6.209 7.269 1.00 80.75 72 THR A CA 1
ATOM 587 C C . THR A 1 72 ? 4.700 -4.982 7.542 1.00 80.75 72 THR A C 1
ATOM 589 O O . THR A 1 72 ? 3.787 -5.069 8.356 1.00 80.75 72 THR A O 1
ATOM 592 N N . LYS A 1 73 ? 5.004 -3.836 6.922 1.00 83.25 73 LYS A N 1
ATOM 593 C CA . LYS A 1 73 ? 4.379 -2.557 7.260 1.00 83.25 73 LYS A CA 1
ATOM 594 C C . LYS A 1 73 ? 3.896 -1.829 6.018 1.00 83.25 73 LYS A C 1
ATOM 596 O O . LYS A 1 73 ? 4.693 -1.536 5.118 1.00 83.25 73 LYS A O 1
ATOM 601 N N . CYS A 1 74 ? 2.620 -1.471 6.038 1.00 87.19 74 CYS A N 1
ATOM 602 C CA . CYS A 1 74 ? 1.979 -0.690 4.994 1.00 87.19 74 CYS A CA 1
ATOM 603 C C . CYS A 1 74 ? 1.256 0.506 5.609 1.00 87.19 74 CYS A C 1
ATOM 605 O O . CYS A 1 74 ? 0.715 0.404 6.705 1.00 87.19 74 CYS A O 1
ATOM 607 N N . ASP A 1 75 ? 1.209 1.606 4.876 1.00 88.62 75 ASP A N 1
ATOM 608 C CA . ASP A 1 75 ? 0.386 2.756 5.208 1.00 88.62 75 ASP A CA 1
ATOM 609 C C . ASP A 1 75 ? -0.836 2.764 4.297 1.00 88.62 75 ASP A C 1
ATOM 611 O O . ASP A 1 75 ? -0.769 2.442 3.103 1.00 88.62 75 ASP A O 1
ATOM 615 N N . PHE A 1 76 ? -1.954 3.171 4.870 1.00 88.00 76 PHE A N 1
ATOM 616 C CA . PHE A 1 76 ? -3.191 3.392 4.157 1.00 88.00 76 PHE A CA 1
ATOM 617 C C . PHE A 1 76 ? -3.726 4.765 4.497 1.00 88.00 76 PHE A C 1
ATOM 619 O O . PHE A 1 76 ? -3.836 5.114 5.669 1.00 88.00 76 PHE A O 1
ATOM 626 N N . LEU A 1 77 ? -4.061 5.523 3.463 1.00 87.94 77 LEU A N 1
ATOM 627 C CA . LEU A 1 77 ? -4.610 6.862 3.559 1.00 87.94 77 LEU A CA 1
ATOM 628 C C . LEU A 1 77 ? -5.862 6.916 2.696 1.00 87.94 77 LEU A C 1
ATOM 630 O O . LEU A 1 77 ? -5.776 6.710 1.486 1.00 87.94 77 LEU A O 1
ATOM 634 N N . CYS A 1 78 ? -7.014 7.217 3.282 1.00 83.69 78 CYS A N 1
ATOM 635 C CA . CYS A 1 78 ? -8.238 7.422 2.519 1.00 83.69 78 CYS A CA 1
ATOM 636 C C . CYS A 1 78 ? -8.858 8.796 2.788 1.00 83.69 78 CYS A C 1
ATOM 638 O O . CYS A 1 78 ? -8.795 9.292 3.917 1.00 83.69 78 CYS A O 1
ATOM 640 N N . PRO A 1 79 ? -9.514 9.392 1.778 1.00 80.62 79 PRO A N 1
ATOM 641 C CA . PRO A 1 79 ? -10.319 10.583 1.978 1.00 80.62 79 PRO A CA 1
ATOM 642 C C . PRO A 1 79 ? -11.468 10.316 2.954 1.00 80.62 79 PRO A C 1
ATOM 644 O O . PRO A 1 79 ? -12.050 9.229 2.961 1.00 80.62 79 PRO A O 1
ATOM 647 N N . GLY A 1 80 ? -11.822 11.337 3.728 1.00 78.81 80 GLY A N 1
ATOM 648 C CA . GLY A 1 80 ? -12.904 11.283 4.704 1.00 78.81 80 GLY A CA 1
ATOM 649 C C . GLY A 1 80 ? -12.392 11.296 6.135 1.00 78.81 80 GLY A C 1
ATOM 650 O O . GLY A 1 80 ? -11.202 11.151 6.394 1.00 78.81 80 GLY A O 1
ATOM 651 N N . THR A 1 81 ? -13.320 11.473 7.069 1.00 77.75 81 THR A N 1
ATOM 652 C CA . THR A 1 81 ? -13.021 11.635 8.488 1.00 77.75 81 THR A CA 1
ATOM 653 C C . THR A 1 81 ? -13.629 10.496 9.295 1.00 77.75 81 THR A C 1
ATOM 655 O O . THR A 1 81 ? -14.770 10.086 9.089 1.00 77.75 81 THR A O 1
ATOM 658 N N . LEU A 1 82 ? -12.862 9.988 10.256 1.00 78.25 82 LEU A N 1
ATOM 659 C CA . LEU A 1 82 ? -13.368 9.141 11.332 1.00 78.25 82 LEU A CA 1
ATOM 660 C C . LEU A 1 82 ? -13.202 9.888 12.646 1.00 78.25 82 LEU A C 1
ATOM 662 O O . LEU A 1 82 ? -12.206 10.586 12.845 1.00 78.25 82 LEU A O 1
ATOM 666 N N . SER A 1 83 ? -14.146 9.703 13.569 1.00 82.12 83 SER A N 1
ATOM 667 C CA . SER A 1 83 ? -13.995 10.253 14.915 1.00 82.12 83 SER A CA 1
ATOM 668 C C . SER A 1 83 ? -12.717 9.705 15.579 1.00 82.12 83 SER A C 1
ATOM 670 O O . SER A 1 83 ? -12.367 8.542 15.339 1.00 82.12 83 SER A O 1
ATOM 672 N N . PRO A 1 84 ? -12.030 10.478 16.443 1.00 80.44 84 PRO A N 1
ATOM 673 C CA . PRO A 1 84 ? -10.841 9.992 17.147 1.00 80.44 84 PRO A CA 1
ATOM 674 C C . PRO A 1 84 ? -11.094 8.687 17.915 1.00 80.44 84 PRO A C 1
ATOM 676 O O . PRO A 1 84 ? -10.274 7.773 17.881 1.00 80.44 84 PRO A O 1
ATOM 679 N N . ALA A 1 85 ? -12.273 8.555 18.535 1.00 83.88 85 ALA A N 1
ATOM 680 C CA . ALA A 1 85 ? -12.674 7.345 19.248 1.00 83.88 85 ALA A CA 1
ATOM 681 C C . ALA A 1 85 ? -12.761 6.123 18.316 1.00 83.88 85 ALA A C 1
ATOM 683 O O . ALA A 1 85 ? -12.282 5.044 18.663 1.00 83.88 85 ALA A O 1
ATOM 684 N N . THR A 1 86 ? -13.317 6.293 17.112 1.00 83.94 86 THR A N 1
ATOM 685 C CA . THR A 1 86 ? -13.390 5.226 16.102 1.00 83.94 86 THR A CA 1
ATOM 686 C C . THR A 1 86 ? -12.005 4.829 15.607 1.00 83.94 86 THR A C 1
ATOM 688 O O . THR A 1 86 ? -11.742 3.639 15.467 1.00 83.94 86 THR A O 1
ATOM 691 N N . GLN A 1 87 ? -11.112 5.796 15.377 1.00 82.81 87 GLN A N 1
ATOM 692 C CA . GLN A 1 87 ? -9.744 5.513 14.933 1.00 82.81 87 GLN A CA 1
ATOM 693 C C . GLN A 1 87 ? -8.961 4.724 15.989 1.00 82.81 87 GLN A C 1
ATOM 695 O O . GLN A 1 87 ? -8.317 3.731 15.663 1.00 82.81 87 GLN A O 1
ATOM 700 N N . ILE A 1 88 ? -9.070 5.103 17.265 1.00 82.69 88 ILE A N 1
ATOM 701 C CA . ILE A 1 88 ? -8.424 4.380 18.370 1.00 82.69 88 ILE A CA 1
ATOM 702 C C . ILE A 1 88 ? -8.986 2.955 18.489 1.00 82.69 88 ILE A C 1
ATOM 704 O O . ILE A 1 88 ? -8.226 1.991 18.585 1.00 82.69 88 ILE A O 1
ATOM 708 N N . ALA A 1 89 ? -10.312 2.807 18.418 1.00 87.25 89 ALA A N 1
ATOM 709 C CA . ALA A 1 89 ? -10.990 1.512 18.497 1.00 87.25 89 ALA A CA 1
ATOM 710 C C . ALA A 1 89 ? -10.840 0.642 17.232 1.00 87.25 89 ALA A C 1
ATOM 712 O O . ALA A 1 89 ? -11.323 -0.493 17.213 1.00 87.25 89 ALA A O 1
ATOM 713 N N . ALA A 1 90 ? -10.224 1.164 16.167 1.00 86.94 90 ALA A N 1
ATOM 714 C CA . ALA A 1 90 ? -9.971 0.436 14.928 1.00 86.94 90 ALA A CA 1
ATOM 715 C C . ALA A 1 90 ? -8.774 -0.519 15.042 1.00 86.94 90 ALA A C 1
ATOM 717 O O . ALA A 1 90 ? -8.675 -1.468 14.267 1.00 86.94 90 ALA A O 1
ATOM 718 N N . ARG A 1 91 ? -7.875 -0.301 16.010 1.00 89.19 91 ARG A N 1
ATOM 719 C CA . ARG A 1 91 ? -6.717 -1.172 16.237 1.00 89.19 91 ARG A CA 1
ATOM 720 C C . ARG A 1 91 ? -7.147 -2.626 16.451 1.00 89.19 91 ARG A C 1
ATOM 722 O O . ARG A 1 91 ? -8.033 -2.908 17.251 1.00 89.19 91 ARG A O 1
ATOM 729 N N . GLY A 1 92 ? -6.490 -3.545 15.749 1.00 85.75 92 GLY A N 1
ATOM 730 C CA . GLY A 1 92 ? -6.774 -4.980 15.793 1.00 85.75 92 GLY A CA 1
ATOM 731 C C . GLY A 1 92 ? -7.982 -5.414 14.958 1.00 85.75 92 GLY A C 1
ATOM 732 O O . GLY A 1 92 ? -8.174 -6.614 14.779 1.00 85.75 92 GLY A O 1
ATOM 733 N N . LYS A 1 93 ? -8.764 -4.475 14.411 1.00 86.69 93 LYS A N 1
ATOM 734 C CA . LYS A 1 93 ? -9.871 -4.788 13.501 1.00 86.69 93 LYS A CA 1
ATOM 735 C C . LYS A 1 93 ? -9.374 -4.971 12.077 1.00 86.69 93 LYS A C 1
ATOM 737 O O . LYS A 1 93 ? -8.326 -4.442 11.684 1.00 86.69 93 LYS A O 1
ATOM 742 N N . ALA A 1 94 ? -10.151 -5.707 11.294 1.00 84.88 94 ALA A N 1
ATOM 743 C CA . ALA A 1 94 ? -9.910 -5.790 9.867 1.00 84.88 94 ALA A CA 1
ATOM 744 C C . ALA A 1 94 ? -10.253 -4.447 9.207 1.00 84.88 94 ALA A C 1
ATOM 746 O O . ALA A 1 94 ? -11.252 -3.807 9.539 1.00 84.88 94 ALA A O 1
ATOM 747 N N . LEU A 1 95 ? -9.437 -4.012 8.248 1.00 82.62 95 LEU A N 1
ATOM 748 C CA . LEU A 1 95 ? -9.614 -2.708 7.607 1.00 82.62 95 LEU A CA 1
ATOM 749 C C . LEU A 1 95 ? -10.990 -2.554 6.943 1.00 82.62 95 LEU A C 1
ATOM 751 O O . LEU A 1 95 ? -11.593 -1.488 7.016 1.00 82.62 95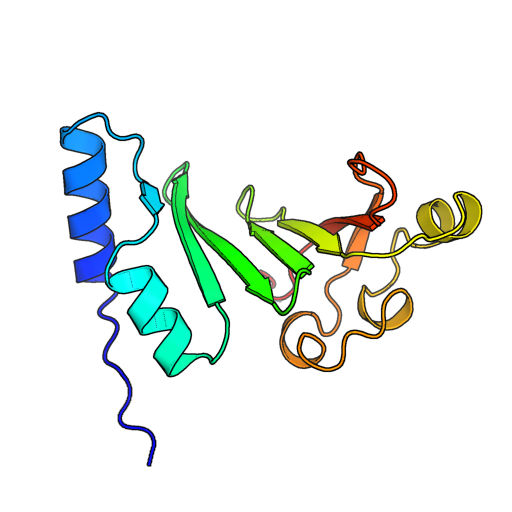 LEU A O 1
ATOM 755 N N . ASN A 1 96 ? -11.513 -3.626 6.347 1.00 80.50 96 ASN A N 1
ATOM 756 C CA . ASN A 1 96 ? -12.824 -3.644 5.697 1.00 80.50 96 ASN A CA 1
ATOM 757 C C . ASN A 1 96 ? -14.012 -3.545 6.673 1.00 80.50 96 ASN A C 1
ATOM 759 O O . ASN A 1 96 ? -15.115 -3.236 6.232 1.00 80.50 96 ASN A O 1
ATOM 763 N N . GLU A 1 97 ? -13.807 -3.790 7.970 1.00 80.88 97 GLU A N 1
ATOM 764 C CA . GLU A 1 97 ? -14.828 -3.566 9.008 1.00 80.88 97 GLU A CA 1
ATOM 765 C C . GLU A 1 97 ? -14.935 -2.087 9.394 1.00 80.88 97 GLU A C 1
ATOM 767 O O . GLU A 1 97 ? -15.973 -1.639 9.876 1.00 80.88 97 GLU A O 1
ATOM 772 N N . VAL A 1 98 ? -13.853 -1.328 9.198 1.00 80.75 98 VAL A N 1
ATOM 773 C CA . VAL A 1 98 ? -13.761 0.090 9.570 1.00 80.75 98 VAL A CA 1
ATOM 774 C C . VAL A 1 98 ? -14.021 0.987 8.363 1.00 80.75 98 VAL A C 1
ATOM 776 O O . VAL A 1 98 ? -14.667 2.025 8.490 1.00 80.75 98 VAL A O 1
ATOM 779 N N . ILE A 1 99 ? -13.541 0.584 7.185 1.00 77.56 99 ILE A N 1
ATOM 780 C CA . ILE A 1 99 ? -13.679 1.325 5.933 1.00 77.56 99 ILE A CA 1
ATOM 781 C C . ILE A 1 99 ? -14.213 0.384 4.857 1.00 77.56 99 ILE A C 1
ATOM 783 O O . ILE A 1 99 ? -13.509 -0.497 4.359 1.00 77.56 99 ILE A O 1
ATOM 787 N N . SER A 1 100 ? -15.453 0.622 4.434 1.00 69.06 100 SER A N 1
ATOM 788 C CA . SER A 1 100 ? -16.019 -0.062 3.274 1.00 69.06 100 SER A CA 1
ATOM 789 C C . SER A 1 100 ? -15.531 0.616 1.996 1.00 69.06 100 SER A C 1
ATOM 791 O O . SER A 1 100 ? -16.069 1.635 1.568 1.00 69.06 100 SER A O 1
ATOM 793 N N . HIS A 1 101 ? -14.484 0.063 1.385 1.00 63.69 101 HIS A N 1
ATOM 794 C CA . HIS A 1 101 ? -13.983 0.530 0.095 1.00 63.69 101 HIS A CA 1
ATOM 795 C C . HIS A 1 101 ? -14.127 -0.587 -0.940 1.00 63.69 101 HIS A C 1
ATOM 797 O O . HIS A 1 101 ? -13.218 -1.392 -1.141 1.00 63.69 101 HIS A O 1
ATOM 803 N N . GLY A 1 102 ? -15.295 -0.658 -1.591 1.00 56.84 102 GLY A N 1
ATOM 804 C CA . GLY A 1 102 ? -15.709 -1.793 -2.433 1.00 56.84 102 GLY A CA 1
ATOM 805 C C . GLY A 1 102 ? -14.739 -2.183 -3.559 1.00 56.84 102 GLY A C 1
ATOM 806 O O . GLY A 1 102 ? -14.716 -3.337 -3.964 1.00 56.84 102 GLY A O 1
ATOM 807 N N . VAL A 1 103 ? -13.888 -1.259 -4.021 1.00 57.84 103 VAL A N 1
ATOM 808 C CA . VAL A 1 103 ? -12.853 -1.522 -5.046 1.00 57.84 103 VAL A CA 1
ATOM 809 C C . VAL A 1 103 ? -11.593 -2.167 -4.455 1.00 57.84 103 VAL A C 1
ATOM 811 O O . VAL A 1 103 ? -10.914 -2.937 -5.125 1.00 57.84 103 VAL A O 1
ATOM 814 N N . LEU A 1 104 ? -11.283 -1.873 -3.192 1.00 58.34 104 LEU A N 1
ATOM 815 C CA . LEU A 1 104 ? -10.122 -2.415 -2.485 1.00 58.34 104 LEU A CA 1
ATOM 816 C C . LEU A 1 104 ? -10.469 -3.642 -1.633 1.00 58.34 104 LEU A C 1
ATOM 818 O O . LEU A 1 104 ? -9.561 -4.322 -1.169 1.00 58.34 104 LEU A O 1
ATOM 822 N N . GLY A 1 105 ? -11.757 -3.945 -1.443 1.00 58.50 105 GLY A N 1
ATOM 823 C CA . GLY A 1 105 ? -12.248 -5.067 -0.636 1.00 58.50 105 GLY A CA 1
ATOM 824 C C . GLY A 1 105 ? -11.539 -6.406 -0.897 1.00 58.50 105 GLY A C 1
ATOM 825 O O . GLY A 1 105 ? -11.118 -7.035 0.072 1.00 58.50 105 GLY A O 1
ATOM 826 N N . PRO A 1 106 ? -11.317 -6.823 -2.161 1.00 57.66 106 PRO A N 1
ATOM 827 C CA . PRO A 1 106 ? -10.582 -8.056 -2.464 1.00 57.66 106 PRO A CA 1
ATOM 828 C C . PRO A 1 106 ? -9.092 -8.018 -2.083 1.00 57.66 106 PRO A C 1
ATOM 830 O O . PRO A 1 106 ? -8.535 -9.039 -1.696 1.00 57.66 106 PRO A O 1
ATOM 833 N N . PHE A 1 107 ? -8.445 -6.850 -2.161 1.00 58.22 107 PHE A N 1
ATOM 834 C CA . PHE A 1 107 ? -7.011 -6.678 -1.877 1.00 58.22 107 PHE A CA 1
ATOM 835 C C . PHE A 1 107 ? -6.727 -6.424 -0.393 1.00 58.22 107 PHE A C 1
ATOM 837 O O . PHE A 1 107 ? -5.696 -6.830 0.130 1.00 58.22 107 PHE A O 1
ATOM 844 N N . MET A 1 108 ? -7.650 -5.762 0.299 1.00 64.69 108 MET A N 1
ATOM 845 C CA . MET A 1 108 ? -7.535 -5.414 1.716 1.00 64.69 108 MET A CA 1
ATOM 846 C C . MET A 1 108 ? -8.243 -6.409 2.633 1.00 64.69 108 MET A C 1
ATOM 848 O O . MET A 1 108 ? -8.246 -6.216 3.849 1.00 64.69 108 MET A O 1
ATOM 852 N N . GLY A 1 109 ? -8.850 -7.454 2.061 1.00 62.06 109 GLY A N 1
ATOM 853 C CA . GLY A 1 109 ? -9.603 -8.481 2.768 1.00 62.06 109 GLY A CA 1
ATOM 854 C C . GLY A 1 109 ? -8.810 -9.066 3.931 1.00 62.06 109 GLY A C 1
ATOM 855 O O . GLY A 1 109 ? -7.952 -9.925 3.749 1.00 62.06 109 GLY A O 1
ATOM 856 N N . GLY A 1 110 ? -9.124 -8.576 5.130 1.00 64.94 110 GLY A N 1
ATOM 857 C CA . GLY A 1 110 ? -8.550 -8.950 6.413 1.00 64.94 110 GLY A CA 1
ATOM 858 C C . GLY A 1 110 ? -7.090 -8.569 6.675 1.00 64.94 110 GLY A C 1
ATOM 859 O O . GLY A 1 110 ? -6.442 -9.142 7.555 1.00 64.94 110 GLY A O 1
ATOM 860 N N . VAL A 1 111 ? -6.592 -7.562 5.970 1.00 80.19 111 VAL A N 1
ATOM 861 C CA . VAL A 1 111 ? -5.484 -6.747 6.475 1.00 80.19 111 VAL A CA 1
ATOM 862 C C . VAL A 1 111 ? -5.908 -6.125 7.811 1.00 80.19 111 VAL A C 1
ATOM 864 O O . VAL A 1 111 ? -7.006 -5.572 7.913 1.00 80.19 111 VAL A O 1
ATOM 867 N N . THR A 1 112 ? -5.061 -6.241 8.831 1.00 86.25 112 THR A N 1
ATOM 868 C CA . THR A 1 112 ? -5.372 -5.765 10.187 1.00 86.25 112 THR A CA 1
ATOM 869 C C . THR A 1 112 ? -4.803 -4.369 10.399 1.00 86.25 112 THR A C 1
ATOM 871 O O . THR A 1 112 ? -3.675 -4.084 9.990 1.00 86.25 112 THR A O 1
ATOM 874 N N . ILE A 1 113 ? -5.572 -3.505 11.060 1.00 88.06 113 ILE A N 1
ATOM 875 C CA . ILE A 1 113 ? -5.112 -2.178 11.476 1.00 88.06 113 ILE A CA 1
ATOM 876 C C . ILE A 1 113 ? -4.205 -2.334 12.701 1.00 88.06 113 ILE A C 1
ATOM 878 O O . ILE A 1 113 ? -4.643 -2.789 13.759 1.00 88.06 113 ILE A O 1
ATOM 882 N N . GLU A 1 114 ? -2.941 -1.943 12.574 1.00 88.44 114 GLU A N 1
ATOM 883 C CA . GLU A 1 114 ? -1.964 -2.002 13.666 1.00 88.44 114 GLU A CA 1
ATOM 884 C C . GLU A 1 114 ? -2.093 -0.786 14.591 1.00 88.44 114 GLU A C 1
ATOM 886 O O . GLU A 1 114 ? -2.080 -0.913 15.820 1.00 88.44 114 GLU A O 1
ATOM 891 N N . SER A 1 115 ? -2.244 0.394 13.993 1.00 86.38 115 SER A N 1
ATOM 892 C CA . SER A 1 115 ? -2.413 1.660 14.698 1.00 86.38 115 SER A CA 1
ATOM 893 C C . SER A 1 115 ? -2.981 2.740 13.771 1.00 86.38 115 SER A C 1
ATOM 895 O O . SER A 1 115 ? -2.806 2.662 12.550 1.00 86.38 115 SER A O 1
ATOM 897 N N . PRO A 1 116 ? -3.626 3.780 14.327 1.00 82.69 116 PRO A N 1
ATOM 898 C CA . PRO A 1 116 ? -3.780 5.052 13.630 1.00 82.69 116 PRO A CA 1
ATOM 899 C C . PRO A 1 116 ? -2.417 5.571 13.159 1.00 82.69 116 PRO A C 1
ATOM 901 O O . PRO A 1 116 ? -1.398 5.356 13.820 1.00 82.69 116 PRO A O 1
ATOM 904 N N . SER A 1 117 ? -2.402 6.228 12.009 1.00 78.94 117 SER A N 1
ATOM 905 C CA . SER A 1 117 ? -1.243 6.954 11.495 1.00 78.94 117 SER A CA 1
ATOM 906 C C . SER A 1 117 ? -1.537 8.452 11.518 1.00 78.94 117 SER A C 1
ATOM 908 O O . SER A 1 117 ? -2.699 8.856 11.596 1.00 78.94 117 SER A O 1
ATOM 910 N N . ASP A 1 118 ? -0.492 9.273 11.452 1.00 68.12 118 ASP A N 1
ATOM 911 C CA . ASP A 1 118 ? -0.642 10.722 11.381 1.00 68.12 118 ASP A CA 1
ATOM 912 C C . ASP A 1 118 ? -1.359 11.081 10.074 1.00 68.12 118 ASP A C 1
ATOM 914 O O . ASP A 1 118 ? -0.819 10.948 8.973 1.00 68.12 118 ASP A O 1
ATOM 918 N N . ALA A 1 119 ? -2.618 11.492 10.196 1.00 64.12 119 ALA A N 1
ATOM 919 C CA . ALA A 1 119 ? -3.400 11.966 9.073 1.00 64.12 119 ALA A CA 1
ATOM 920 C C . ALA A 1 119 ? -2.922 13.358 8.650 1.00 64.12 119 ALA A C 1
ATOM 922 O O . ALA A 1 119 ? -2.819 14.268 9.472 1.00 64.12 119 ALA A O 1
ATOM 923 N N . TRP A 1 120 ? -2.695 13.550 7.352 1.00 56.44 120 TRP A N 1
ATOM 924 C CA . TRP A 1 120 ? -2.674 14.889 6.773 1.00 56.44 120 TRP A CA 1
ATOM 925 C C . TRP A 1 120 ? -4.114 15.342 6.514 1.00 56.44 120 TRP A C 1
ATOM 927 O O . TRP A 1 120 ? -4.894 14.583 5.944 1.00 56.44 120 TRP A O 1
ATOM 937 N N . ASP A 1 121 ? -4.452 16.549 6.976 1.00 57.00 121 ASP A N 1
ATOM 938 C CA . ASP A 1 121 ? -5.670 17.311 6.662 1.00 57.00 121 ASP A CA 1
ATOM 939 C C . ASP A 1 121 ? -6.942 16.485 6.418 1.00 57.00 121 ASP A C 1
ATOM 941 O O . ASP A 1 121 ? -7.362 16.253 5.286 1.00 57.00 121 ASP A O 1
ATOM 945 N N . GLY A 1 122 ? -7.603 16.069 7.503 1.00 62.88 122 GLY A N 1
ATOM 946 C CA . GLY A 1 122 ? -8.968 15.536 7.428 1.00 62.88 122 GLY A CA 1
ATOM 947 C C . GLY A 1 122 ? -9.118 14.218 6.660 1.00 62.88 122 GLY A C 1
ATOM 948 O O . GLY A 1 122 ? -10.245 13.847 6.341 1.00 62.88 122 GLY A O 1
ATOM 949 N N . ALA A 1 123 ? -8.017 13.524 6.371 1.00 77.69 123 ALA A N 1
ATOM 950 C CA . ALA A 1 123 ? -8.012 12.152 5.884 1.00 77.69 123 ALA A CA 1
ATOM 951 C C . ALA A 1 123 ? -7.953 11.150 7.047 1.00 77.69 123 ALA A C 1
ATOM 953 O O . ALA A 1 123 ? -7.607 11.486 8.180 1.00 77.69 123 ALA A O 1
ATOM 954 N N . VAL A 1 124 ? -8.257 9.889 6.766 1.00 83.12 124 VAL A N 1
ATOM 955 C CA . VAL A 1 124 ? -8.075 8.787 7.713 1.00 83.12 124 VAL A CA 1
ATOM 956 C C . VAL A 1 124 ? -6.833 8.019 7.307 1.00 83.12 124 VAL A C 1
ATOM 958 O O . VAL A 1 124 ? -6.718 7.583 6.160 1.00 83.12 124 VAL A O 1
ATOM 961 N N . ALA A 1 125 ? -5.913 7.851 8.254 1.00 87.56 125 ALA A N 1
ATOM 962 C CA . ALA A 1 125 ? -4.648 7.179 8.022 1.00 87.56 125 ALA A CA 1
ATOM 963 C C . ALA A 1 125 ? -4.445 6.026 9.012 1.00 87.56 125 ALA A C 1
ATOM 965 O O . ALA A 1 125 ? -4.632 6.183 10.219 1.00 87.56 125 ALA A O 1
ATOM 966 N N . PHE A 1 126 ? -4.029 4.867 8.505 1.00 88.44 126 PHE A N 1
ATOM 967 C CA . PHE A 1 126 ? -3.756 3.674 9.301 1.00 88.44 126 PHE A CA 1
ATOM 968 C C . PHE A 1 126 ? -2.423 3.044 8.910 1.00 88.44 126 PHE A C 1
ATOM 970 O O . PHE A 1 126 ? -2.104 2.925 7.727 1.00 88.44 126 PHE A O 1
ATOM 977 N N . ASN A 1 127 ? -1.681 2.582 9.914 1.00 89.44 127 ASN A N 1
ATOM 978 C CA . ASN A 1 127 ? -0.640 1.583 9.719 1.00 89.44 127 ASN A CA 1
ATOM 979 C C . ASN A 1 127 ? -1.309 0.206 9.672 1.00 89.44 127 ASN A C 1
ATOM 981 O O . ASN A 1 127 ? -2.155 -0.123 10.511 1.00 89.44 127 ASN A O 1
ATOM 985 N N . LEU A 1 128 ? -0.928 -0.595 8.689 1.00 87.12 128 LEU A N 1
ATOM 986 C CA . LEU A 1 128 ? -1.532 -1.878 8.378 1.00 87.12 128 LEU A CA 1
ATOM 987 C C . LEU A 1 128 ? -0.500 -3.003 8.407 1.00 87.12 128 LEU A C 1
ATOM 989 O O . LEU A 1 128 ? 0.638 -2.834 7.957 1.00 87.12 128 LEU A O 1
ATOM 993 N N . GLN A 1 129 ? -0.963 -4.183 8.816 1.00 85.06 129 GLN A N 1
ATOM 994 C CA . GLN A 1 129 ? -0.220 -5.433 8.705 1.00 85.06 129 GLN A CA 1
ATOM 995 C C . GLN A 1 129 ? -0.771 -6.280 7.536 1.00 85.06 129 GLN A C 1
ATOM 997 O O . GLN A 1 129 ? -1.892 -6.795 7.632 1.00 85.06 129 GLN A O 1
ATOM 1002 N N . PR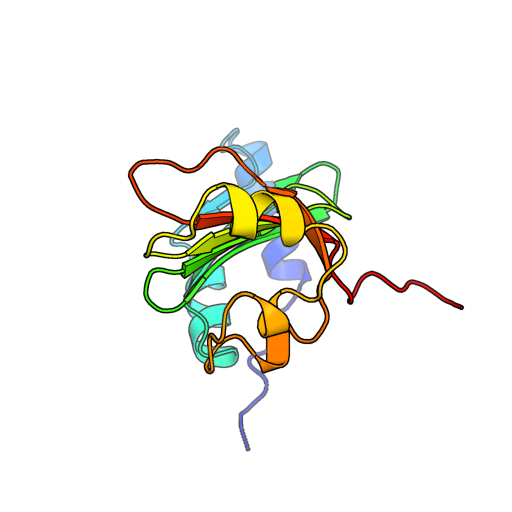O A 1 130 ? -0.029 -6.435 6.420 1.00 72.25 130 PRO A N 1
ATOM 1003 C CA . PRO A 1 130 ? -0.522 -7.106 5.215 1.00 72.25 130 PRO A CA 1
ATOM 1004 C C . PRO A 1 130 ? -0.698 -8.622 5.408 1.00 72.25 130 PRO A C 1
ATOM 1006 O O . PRO A 1 130 ? 0.123 -9.283 6.044 1.00 72.25 130 PRO A O 1
ATOM 1009 N N . ARG A 1 131 ? -1.741 -9.208 4.796 1.00 65.50 131 ARG A N 1
ATOM 1010 C CA . ARG A 1 131 ? -2.031 -10.656 4.887 1.00 65.50 131 ARG A CA 1
ATOM 1011 C C . ARG A 1 131 ? -1.163 -11.545 4.008 1.00 65.50 131 ARG A C 1
ATOM 1013 O O . ARG A 1 131 ? -0.887 -12.679 4.390 1.00 65.50 131 ARG A O 1
ATOM 1020 N N . TRP A 1 132 ? -0.715 -11.052 2.855 1.00 63.41 132 TRP A N 1
ATOM 1021 C CA . TRP A 1 132 ? 0.102 -11.819 1.901 1.00 63.41 132 TRP A CA 1
ATOM 1022 C C . TRP A 1 132 ? 1.522 -12.125 2.405 1.00 63.41 132 TRP A C 1
ATOM 1024 O O . TRP A 1 132 ? 2.356 -12.627 1.661 1.00 63.41 132 TRP A O 1
ATOM 1034 N N . GLN A 1 133 ? 1.801 -11.836 3.679 1.00 52.62 133 GLN A N 1
ATOM 1035 C CA . GLN A 1 133 ? 3.022 -12.210 4.384 1.00 52.62 133 GLN A CA 1
ATOM 1036 C C . GLN A 1 133 ? 2.824 -13.299 5.433 1.00 52.62 133 GLN A C 1
ATOM 1038 O O . GLN A 1 133 ? 3.720 -13.513 6.250 1.00 52.62 133 GLN A O 1
ATOM 1043 N N . ARG A 1 134 ? 1.709 -14.038 5.385 1.00 44.53 134 ARG A N 1
ATOM 1044 C CA . ARG A 1 134 ? 1.659 -15.379 5.977 1.00 44.53 134 ARG A CA 1
ATOM 1045 C C . ARG A 1 134 ? 2.606 -16.298 5.195 1.00 44.53 134 ARG A C 1
ATOM 1047 O O . ARG A 1 134 ? 2.192 -17.062 4.332 1.00 44.53 134 ARG A O 1
ATOM 1054 N N . PHE A 1 135 ? 3.902 -16.157 5.448 1.00 39.66 135 PHE A N 1
ATOM 1055 C CA . PHE A 1 135 ? 4.894 -17.160 5.099 1.00 39.66 135 PHE A CA 1
ATOM 1056 C C . PHE A 1 135 ? 4.725 -18.298 6.104 1.00 39.66 135 PHE A C 1
ATOM 1058 O O . PHE A 1 135 ? 5.202 -18.152 7.220 1.00 39.66 135 PHE A O 1
ATOM 1065 N N . GLY A 1 136 ? 4.028 -19.365 5.704 1.00 33.72 136 GLY A N 1
ATOM 1066 C CA . GLY A 1 136 ? 3.982 -20.650 6.409 1.00 33.72 136 GLY A CA 1
ATOM 1067 C C . GLY A 1 136 ? 3.452 -20.605 7.845 1.00 33.72 136 GLY A C 1
ATOM 1068 O O . GLY A 1 136 ? 4.180 -20.271 8.775 1.00 33.72 136 GLY A O 1
ATOM 1069 N N . GLU A 1 137 ? 2.211 -21.044 8.023 1.00 34.34 137 GLU A N 1
ATOM 1070 C CA . GLU A 1 137 ? 1.985 -22.102 9.016 1.00 34.34 137 GLU A CA 1
ATOM 1071 C C . GLU A 1 137 ? 2.170 -23.442 8.300 1.00 34.34 137 GLU A C 1
ATOM 1073 O O . GLU A 1 137 ? 1.775 -23.511 7.108 1.00 34.34 137 GLU A O 1
#

Foldseek 3Di:
DPPPPCPPVVVLVVVLVVCVVVVVQSKDAPHPSQVSCCVRVVWRWGMWGDDPNDTWTWTDDPQWIWTDPDDFKIKIKHAAADDPVLQAVQAQPQPCVSDVDPVCCVVSVRFGFHHWDDDDDRITMTITGGPVPPPDD

Secondary structure (DSSP, 8-state):
--------HHHHHHHHHHHHHTTSTTEEESSHHHHHHHHHHSSEEEEEEEETTEEEEEEEETTEEEEE-SSS-EEEEESS---HHHHHTTTTSBHHHH---TTTHHHHTTPEEEEE---STT-EEEEEE-GGG----

pLDDT: mean 77.83, std 13.62, range [33.72, 90.88]